Protein AF-A0A848XQR1-F1 (afdb_monomer_lite)

pLDDT: mean 81.77, std 19.81, range [40.72, 98.31]

Secondary structure (DSSP, 8-state):
--SSTTSHHHHHSSGGGGG----PPPP-HHHHHHHHHHHHHHHHHH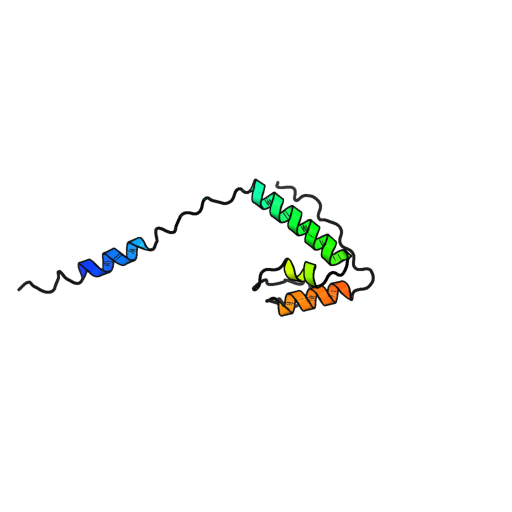HHHT-HHHHHHTS-TT-EE--TTS--EESHHHHHHHHHHHHTSTT---PPPPP----

Foldseek 3Di:
DDDDPPPVVPPVVVVVVVVVPPCDPDDDPVVVVVVVLVLLVQLQVCLQQLVLVSNLVSDDQFDWDDDPPDDIDTGSVVSSVVSNVSSPDPPDHDDRDDDPPDD

Sequence (103 aa):
MGSTIRVIGATVLVLQSACAADSAPAPDPGAERALLVEADREYVDAANRGDVAALAGLYAADASRYSPSGPITSGMEAMRGFAEGVASTPGFHLTPSGEPTVE

Radius of gyration: 24.3 Å; chains: 1; bounding box: 73×44×45 Å

Structure (mmCIF, N/CA/C/O backbone):
data_AF-A0A848XQR1-F1
#
_entry.id   AF-A0A848XQR1-F1
#
loop_
_atom_site.group_PDB
_atom_site.id
_atom_site.type_symbol
_atom_site.label_atom_id
_atom_site.label_alt_id
_atom_site.label_comp_id
_atom_site.label_asym_id
_atom_site.label_entity_id
_atom_site.label_seq_id
_atom_site.pdbx_PDB_ins_code
_atom_site.Cartn_x
_atom_site.Cartn_y
_atom_site.Cartn_z
_atom_site.occupancy
_atom_site.B_iso_or_equiv
_atom_site.auth_seq_id
_atom_site.auth_comp_id
_atom_site.auth_asym_id
_atom_site.auth_atom_id
_atom_site.pdbx_PDB_model_num
ATOM 1 N N . MET A 1 1 ? 54.748 -28.351 30.506 1.00 47.25 1 MET A N 1
ATOM 2 C CA . MET A 1 1 ? 54.764 -27.544 29.266 1.00 47.25 1 MET A CA 1
ATOM 3 C C . MET A 1 1 ? 53.987 -28.290 28.190 1.00 47.25 1 MET A C 1
ATOM 5 O O . MET A 1 1 ? 54.308 -29.439 27.938 1.00 47.25 1 MET A O 1
ATOM 9 N N . GLY A 1 2 ? 52.972 -27.643 27.601 1.00 50.41 2 GLY A N 1
ATOM 10 C CA . GLY A 1 2 ? 52.490 -27.943 26.246 1.00 50.41 2 GLY A CA 1
ATOM 11 C C . GLY A 1 2 ? 51.418 -29.023 26.070 1.00 50.41 2 GLY A C 1
ATOM 12 O O . GLY A 1 2 ? 51.715 -30.028 25.445 1.00 50.41 2 GLY A O 1
ATOM 13 N N . SER A 1 3 ? 50.171 -28.816 26.520 1.00 52.03 3 SER A N 1
ATOM 14 C CA . SER A 1 3 ? 49.035 -29.573 25.943 1.00 52.03 3 SER A CA 1
ATOM 15 C C . SER A 1 3 ? 47.641 -28.982 26.227 1.00 52.03 3 SER A C 1
ATOM 17 O O . SER A 1 3 ? 46.726 -29.688 26.629 1.00 52.03 3 SER A O 1
ATOM 19 N N . THR A 1 4 ? 47.448 -27.671 26.059 1.00 42.75 4 THR A N 1
ATOM 20 C CA . THR A 1 4 ? 46.100 -27.052 26.161 1.00 42.75 4 THR A CA 1
A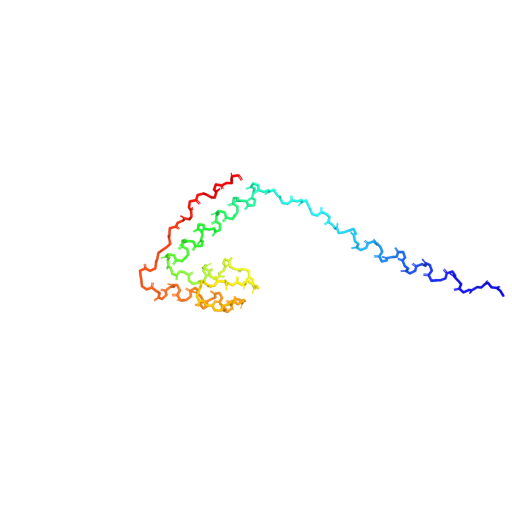TOM 21 C C . THR A 1 4 ? 45.806 -26.012 25.076 1.00 42.75 4 THR A C 1
ATOM 23 O O . THR A 1 4 ? 44.664 -25.602 24.911 1.00 42.75 4 THR A O 1
ATOM 26 N N . ILE A 1 5 ? 46.798 -25.632 24.263 1.00 48.34 5 ILE A N 1
ATOM 27 C CA . ILE A 1 5 ? 46.669 -24.553 23.263 1.00 48.34 5 ILE A CA 1
ATOM 28 C C . ILE A 1 5 ? 46.025 -25.030 21.943 1.00 48.34 5 ILE A C 1
ATOM 30 O O . ILE A 1 5 ? 45.585 -24.216 21.138 1.00 48.34 5 ILE A O 1
ATOM 34 N N . ARG A 1 6 ? 45.904 -26.344 21.705 1.00 48.19 6 ARG A N 1
ATOM 35 C CA . ARG A 1 6 ? 45.444 -26.871 20.402 1.00 48.19 6 ARG A CA 1
ATOM 36 C C . ARG A 1 6 ? 43.927 -27.002 20.224 1.00 48.19 6 ARG A C 1
ATOM 38 O O . ARG A 1 6 ? 43.497 -27.171 19.092 1.00 48.19 6 ARG A O 1
ATOM 45 N N . VAL A 1 7 ? 43.117 -26.899 21.280 1.00 46.72 7 VAL A N 1
ATOM 46 C CA . VAL A 1 7 ? 41.655 -27.109 21.165 1.00 46.72 7 VAL A CA 1
ATOM 47 C C . VAL A 1 7 ? 40.896 -25.812 20.851 1.00 46.72 7 VAL A C 1
ATOM 49 O O . VAL A 1 7 ? 39.856 -25.853 20.206 1.00 46.72 7 VAL A O 1
ATOM 52 N N . ILE A 1 8 ? 41.444 -24.643 21.202 1.00 49.47 8 ILE A N 1
ATOM 53 C CA . ILE A 1 8 ? 40.775 -23.345 20.977 1.00 49.47 8 ILE A CA 1
ATOM 54 C C . ILE A 1 8 ? 40.792 -22.944 19.488 1.00 49.47 8 ILE A C 1
ATOM 56 O O . ILE A 1 8 ? 39.879 -22.275 19.011 1.00 49.47 8 ILE A O 1
ATOM 60 N N . GLY A 1 9 ? 41.792 -23.396 18.723 1.00 43.97 9 GLY A N 1
ATOM 61 C CA . GLY A 1 9 ? 41.933 -23.043 17.305 1.00 43.97 9 GLY A CA 1
ATOM 62 C C . GLY A 1 9 ? 40.891 -23.674 16.374 1.00 43.97 9 GLY A C 1
ATOM 63 O O . GLY A 1 9 ? 40.659 -23.149 15.290 1.00 43.97 9 GLY A O 1
ATOM 64 N N . ALA A 1 10 ? 40.246 -24.772 16.781 1.00 48.22 10 ALA A N 1
ATOM 65 C CA . ALA A 1 10 ? 39.308 -25.501 15.924 1.00 48.22 10 ALA A CA 1
ATOM 66 C C . ALA A 1 10 ? 37.882 -24.919 15.935 1.00 48.22 10 ALA A C 1
ATOM 68 O O . ALA A 1 10 ? 37.148 -25.092 14.967 1.00 48.22 10 ALA A O 1
ATOM 69 N N . THR A 1 11 ? 37.487 -24.193 16.986 1.00 51.44 11 THR A N 1
ATOM 70 C CA . THR A 1 11 ? 36.111 -23.676 17.118 1.00 51.44 11 THR A CA 1
ATOM 71 C C . THR A 1 11 ? 35.904 -22.339 16.397 1.00 51.44 11 THR A C 1
ATOM 73 O O . THR A 1 11 ? 34.799 -22.039 15.959 1.00 51.44 11 THR A O 1
ATOM 76 N N . VAL A 1 12 ? 36.961 -21.540 16.212 1.00 51.41 12 VAL A N 1
ATOM 77 C CA . VAL A 1 12 ? 36.856 -20.217 15.560 1.00 51.41 12 VAL A CA 1
ATOM 78 C C . VAL A 1 12 ? 36.752 -20.329 14.032 1.00 51.41 12 VAL A C 1
ATOM 80 O O . VAL A 1 12 ? 36.179 -19.454 13.388 1.00 51.41 12 VAL A O 1
ATOM 83 N N . LEU A 1 13 ? 37.235 -21.423 13.432 1.00 49.12 13 LEU A N 1
ATOM 84 C CA . LEU A 1 13 ? 37.240 -21.576 11.973 1.00 49.12 13 LEU A CA 1
ATOM 85 C C . LEU A 1 13 ? 35.865 -21.953 11.383 1.00 49.12 13 LEU A C 1
ATOM 87 O O . LEU A 1 13 ? 35.647 -21.769 10.190 1.00 49.12 13 LEU A O 1
ATOM 91 N N . VAL A 1 14 ? 34.920 -22.430 12.203 1.00 53.25 14 VAL A N 1
ATOM 92 C CA . VAL A 1 14 ? 33.576 -22.832 11.737 1.00 53.25 14 VAL A CA 1
ATOM 93 C C . VAL A 1 14 ? 32.606 -21.640 11.658 1.00 53.25 14 VAL A C 1
ATOM 95 O O . VAL A 1 14 ? 31.670 -21.672 10.865 1.00 53.25 14 VAL A O 1
ATOM 98 N N . LEU A 1 15 ? 32.853 -20.542 12.388 1.00 52.00 15 LEU A N 1
ATOM 99 C CA . LEU A 1 15 ? 31.993 -19.345 12.343 1.00 52.00 15 LEU A CA 1
ATOM 100 C C . LEU A 1 15 ? 32.154 -18.504 11.063 1.00 52.00 15 LEU A C 1
ATOM 102 O O . LEU A 1 15 ? 31.260 -17.735 10.728 1.00 52.00 15 LEU A O 1
ATOM 106 N N . GLN A 1 16 ? 33.261 -18.654 10.329 1.00 51.72 16 GLN A N 1
ATOM 107 C CA . GLN A 1 16 ? 33.537 -17.855 9.124 1.00 51.72 16 GLN A CA 1
ATOM 108 C C . GLN A 1 16 ? 32.822 -18.382 7.865 1.00 51.72 16 GLN A C 1
ATOM 110 O O . GLN A 1 16 ? 32.758 -17.676 6.864 1.00 51.72 16 GLN A O 1
ATOM 115 N N . SER A 1 17 ? 32.271 -19.604 7.892 1.00 52.97 17 SER A N 1
ATOM 116 C CA . SER A 1 17 ? 31.544 -20.181 6.744 1.00 52.97 17 SER A CA 1
ATOM 117 C C . SER A 1 17 ? 30.057 -19.810 6.691 1.00 52.97 17 SER A C 1
ATOM 119 O O . SER A 1 17 ? 29.391 -20.157 5.724 1.00 52.97 17 SER A O 1
ATOM 121 N N . ALA A 1 18 ? 29.527 -19.087 7.684 1.00 53.88 18 ALA A N 1
ATOM 122 C CA . ALA A 1 18 ? 28.125 -18.655 7.687 1.00 53.88 18 ALA A CA 1
ATOM 123 C C . ALA A 1 18 ? 27.875 -17.338 6.921 1.00 53.88 18 ALA A C 1
ATOM 125 O O . ALA A 1 18 ? 26.725 -16.998 6.666 1.00 53.88 18 ALA A O 1
ATOM 126 N N . CYS A 1 19 ? 28.928 -16.606 6.532 1.00 52.81 19 CYS A N 1
ATOM 127 C CA . CYS A 1 19 ? 28.810 -15.391 5.713 1.00 52.81 19 CYS A CA 1
ATOM 128 C C . CYS A 1 19 ? 28.963 -15.647 4.208 1.00 52.81 19 CYS A C 1
ATOM 130 O O . CYS A 1 19 ? 28.883 -14.699 3.429 1.00 52.81 19 CYS A O 1
ATOM 132 N N . ALA A 1 20 ? 29.131 -16.901 3.775 1.00 53.59 20 ALA A N 1
ATOM 133 C CA . ALA A 1 20 ? 28.841 -17.278 2.394 1.00 53.59 20 ALA A CA 1
ATOM 134 C C . ALA A 1 20 ? 27.314 -17.341 2.237 1.00 53.59 20 ALA A C 1
ATOM 136 O O . ALA A 1 20 ? 26.729 -18.406 2.060 1.00 53.59 20 ALA A O 1
ATOM 137 N N . ALA A 1 21 ? 26.673 -16.183 2.410 1.00 58.72 21 ALA A N 1
ATOM 138 C CA . ALA A 1 21 ? 25.290 -15.986 2.047 1.00 58.72 21 ALA A CA 1
ATOM 139 C C . ALA A 1 21 ? 25.163 -16.409 0.587 1.00 58.72 21 ALA A C 1
ATOM 141 O O . ALA A 1 21 ? 25.907 -15.925 -0.274 1.00 58.72 21 ALA A O 1
ATOM 142 N N . ASP A 1 22 ? 24.263 -17.361 0.363 1.00 55.69 22 ASP A N 1
ATOM 143 C CA . ASP A 1 22 ? 23.772 -17.755 -0.945 1.00 55.69 22 ASP A CA 1
ATOM 144 C C . ASP A 1 22 ? 23.535 -16.464 -1.732 1.00 55.69 22 ASP A C 1
ATOM 146 O O . ASP A 1 22 ? 22.670 -15.655 -1.383 1.00 55.69 22 ASP A O 1
ATOM 150 N N . SER A 1 23 ? 24.428 -16.171 -2.676 1.00 62.41 23 SER A N 1
ATOM 151 C CA . SER A 1 23 ? 24.391 -14.916 -3.414 1.00 62.41 23 SER A CA 1
ATOM 152 C C . SER A 1 23 ? 23.277 -15.073 -4.428 1.00 62.41 23 SER A C 1
ATOM 154 O O . SER A 1 23 ? 23.522 -15.457 -5.570 1.00 62.41 23 SER A O 1
ATOM 156 N N . ALA A 1 24 ? 22.040 -14.861 -3.975 1.00 72.38 24 ALA A N 1
ATOM 157 C CA . ALA A 1 24 ? 20.902 -14.803 -4.864 1.00 72.38 24 ALA A CA 1
ATOM 158 C C . ALA A 1 24 ? 21.248 -13.804 -5.979 1.00 72.38 24 ALA A C 1
ATOM 160 O O . ALA A 1 24 ? 21.804 -12.736 -5.688 1.00 72.38 24 ALA A O 1
ATOM 161 N N . PRO A 1 25 ? 21.003 -14.158 -7.252 1.00 78.06 25 PRO A N 1
ATOM 162 C CA . PRO A 1 25 ? 21.253 -13.239 -8.346 1.00 78.06 25 PRO A CA 1
ATOM 163 C C . PRO A 1 25 ? 20.524 -11.926 -8.060 1.00 78.06 25 PRO A C 1
ATOM 165 O O . PRO A 1 25 ? 19.378 -11.933 -7.604 1.00 78.06 25 PRO A O 1
ATOM 168 N N . ALA A 1 26 ? 21.217 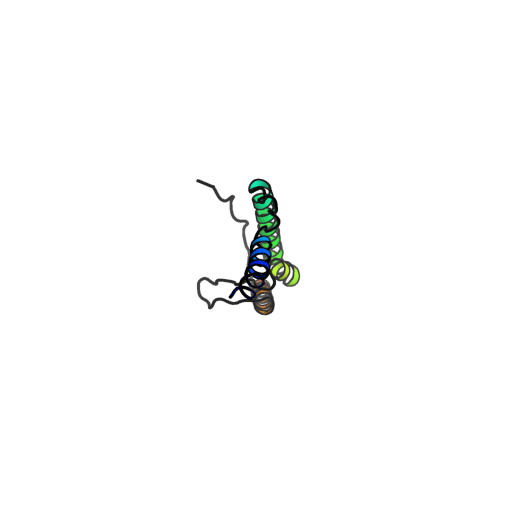-10.808 -8.284 1.00 81.00 26 ALA A N 1
ATOM 169 C CA . ALA A 1 26 ? 20.616 -9.495 -8.118 1.00 81.00 26 ALA A CA 1
ATOM 170 C C . ALA A 1 26 ? 19.340 -9.414 -8.976 1.00 81.00 26 ALA A C 1
ATOM 172 O O . ALA A 1 26 ? 19.357 -9.896 -10.116 1.00 81.00 26 ALA A O 1
ATOM 173 N N . PRO A 1 27 ? 18.246 -8.841 -8.449 1.00 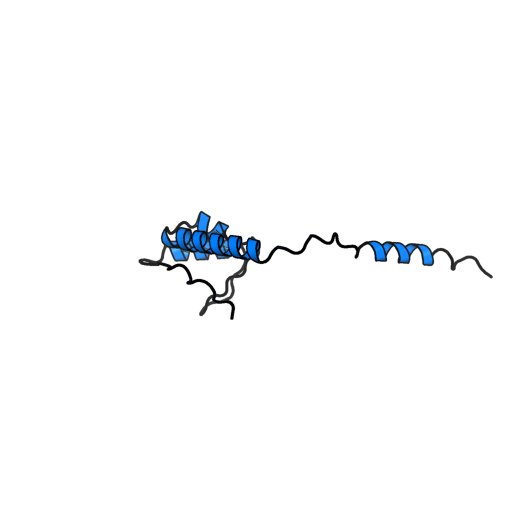84.25 27 PRO A N 1
ATOM 174 C CA . PRO A 1 27 ? 17.014 -8.712 -9.210 1.00 84.25 27 PRO A CA 1
ATOM 175 C C . PRO A 1 27 ? 17.249 -7.846 -10.452 1.00 84.25 27 PRO A C 1
ATOM 177 O O . PRO A 1 27 ? 18.012 -6.878 -10.408 1.00 84.25 27 PRO A O 1
ATOM 180 N N . ASP A 1 28 ? 16.606 -8.204 -11.564 1.00 92.06 28 ASP A N 1
ATOM 181 C CA . ASP A 1 28 ? 16.633 -7.403 -12.788 1.00 92.06 28 ASP A CA 1
ATOM 182 C C . ASP A 1 28 ? 15.788 -6.133 -12.589 1.00 92.06 28 ASP A C 1
ATOM 184 O O . ASP A 1 28 ? 14.567 -6.242 -12.448 1.00 92.06 28 ASP A O 1
ATOM 188 N N . PRO A 1 29 ? 16.380 -4.923 -12.627 1.00 91.38 29 PRO A N 1
ATOM 189 C CA . PRO A 1 29 ? 15.632 -3.687 -12.414 1.00 91.38 29 PRO A CA 1
ATOM 190 C C . PRO A 1 29 ? 14.478 -3.492 -13.406 1.00 91.38 29 PRO A C 1
ATOM 192 O O . PRO A 1 29 ? 13.473 -2.870 -13.062 1.00 91.38 29 PRO A O 1
ATOM 195 N N . GLY A 1 30 ? 14.610 -4.009 -14.635 1.00 91.50 30 GLY A N 1
ATOM 196 C CA . GLY A 1 30 ? 13.565 -3.922 -15.653 1.00 91.50 30 GLY A CA 1
ATOM 197 C C . GLY A 1 30 ? 12.332 -4.744 -15.281 1.00 91.50 30 GLY A C 1
ATOM 198 O O . GLY A 1 30 ? 11.215 -4.219 -15.281 1.00 91.50 30 GLY A O 1
ATOM 199 N N . ALA A 1 31 ? 12.539 -6.010 -14.918 1.00 90.75 31 ALA A N 1
ATOM 200 C CA . ALA A 1 31 ? 11.484 -6.888 -14.425 1.00 90.75 31 ALA A CA 1
ATOM 201 C C . ALA A 1 31 ? 10.836 -6.357 -13.135 1.00 90.75 31 ALA A C 1
ATOM 203 O O . ALA A 1 31 ? 9.609 -6.314 -13.050 1.00 90.75 31 ALA A O 1
ATOM 204 N N . GLU A 1 32 ? 11.628 -5.878 -12.172 1.00 92.25 32 GLU A N 1
ATOM 205 C CA . GLU A 1 32 ? 11.104 -5.297 -10.927 1.00 92.25 32 GLU A CA 1
ATOM 206 C C . GLU A 1 32 ? 10.234 -4.062 -11.195 1.00 92.25 32 GLU A C 1
ATOM 208 O O . GLU A 1 32 ? 9.141 -3.931 -10.643 1.00 92.25 32 GLU A O 1
ATOM 213 N N . ARG A 1 33 ? 10.655 -3.174 -12.109 1.00 91.19 33 ARG A N 1
ATOM 214 C CA . ARG A 1 33 ? 9.833 -2.021 -12.507 1.00 91.19 33 ARG A CA 1
ATOM 215 C C . ARG A 1 33 ? 8.495 -2.467 -13.090 1.00 91.19 33 ARG A C 1
ATOM 217 O O . ARG A 1 33 ? 7.477 -1.850 -12.788 1.00 91.19 33 ARG A O 1
ATOM 224 N N . ALA A 1 34 ? 8.481 -3.50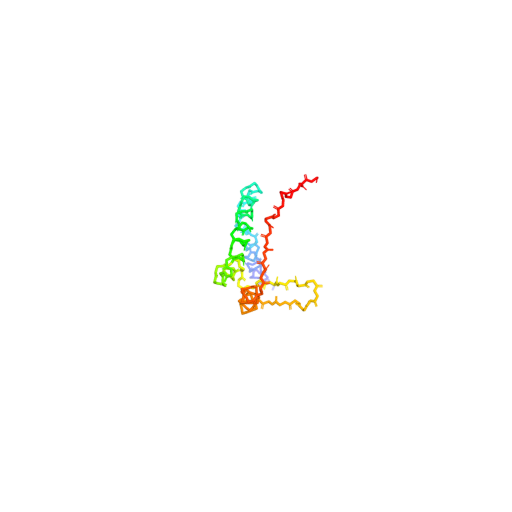7 -13.922 1.00 90.56 34 ALA A N 1
ATOM 225 C CA . ALA A 1 34 ? 7.243 -4.012 -14.509 1.00 90.56 34 ALA A CA 1
ATOM 226 C C . ALA A 1 34 ? 6.275 -4.543 -13.438 1.00 90.56 34 ALA A C 1
ATOM 228 O O . ALA A 1 34 ? 5.085 -4.240 -13.504 1.00 90.56 34 ALA A O 1
ATOM 229 N N . LEU A 1 35 ? 6.787 -5.258 -12.431 1.00 91.88 35 LEU A N 1
ATOM 230 C CA . LEU A 1 35 ? 5.988 -5.744 -11.301 1.00 91.88 35 LEU A CA 1
ATOM 231 C C . LEU A 1 35 ? 5.406 -4.593 -10.473 1.00 91.88 35 LEU A C 1
ATOM 233 O O . LEU A 1 35 ? 4.226 -4.619 -10.136 1.00 91.88 35 LEU A O 1
ATOM 237 N N . LEU A 1 36 ? 6.203 -3.560 -10.190 1.00 91.69 36 LEU A N 1
ATOM 238 C CA . LEU A 1 36 ? 5.745 -2.391 -9.432 1.00 91.69 36 LEU A CA 1
ATOM 239 C C . LEU A 1 36 ? 4.677 -1.588 -10.183 1.00 91.69 36 LEU A C 1
ATOM 241 O O . LEU A 1 36 ? 3.711 -1.139 -9.574 1.00 91.69 36 LEU A O 1
ATOM 245 N N . VAL A 1 37 ? 4.829 -1.422 -11.500 1.00 93.00 37 VAL A N 1
ATOM 246 C CA . VAL A 1 37 ? 3.826 -0.739 -12.334 1.00 93.00 37 VAL A CA 1
ATOM 247 C C . VAL A 1 37 ? 2.515 -1.519 -12.365 1.00 93.00 37 VAL A C 1
ATOM 249 O O . VAL A 1 37 ? 1.447 -0.911 -12.335 1.00 93.00 37 VAL A O 1
ATOM 252 N N . GLU A 1 38 ? 2.572 -2.849 -12.422 1.00 93.50 38 GLU A N 1
ATOM 253 C CA . GLU A 1 38 ? 1.359 -3.662 -12.377 1.00 93.50 38 GLU A CA 1
ATOM 254 C C . GLU A 1 38 ? 0.678 -3.588 -11.006 1.00 93.50 38 GLU A C 1
ATOM 256 O O . GLU A 1 38 ? -0.521 -3.329 -10.936 1.00 93.50 38 GLU A O 1
ATOM 261 N N . ALA A 1 39 ? 1.445 -3.682 -9.917 1.00 94.25 39 ALA A N 1
ATOM 262 C CA . ALA A 1 39 ? 0.917 -3.518 -8.564 1.00 94.25 39 ALA A CA 1
ATOM 263 C C . ALA A 1 39 ? 0.279 -2.130 -8.338 1.00 94.25 39 ALA A C 1
ATOM 265 O O . ALA A 1 39 ? -0.741 -2.032 -7.658 1.00 94.25 39 ALA A O 1
ATOM 266 N N . ASP A 1 40 ? 0.828 -1.058 -8.926 1.00 94.69 40 ASP A N 1
ATOM 267 C CA . ASP A 1 40 ? 0.233 0.288 -8.862 1.00 94.69 40 ASP A CA 1
ATOM 268 C C . ASP A 1 40 ? -1.127 0.349 -9.576 1.00 94.69 40 ASP A C 1
ATOM 270 O O . ASP A 1 40 ? -2.085 0.928 -9.058 1.00 94.69 40 ASP A O 1
ATOM 274 N N . ARG A 1 41 ? -1.256 -0.315 -10.732 1.00 95.12 41 ARG A N 1
ATOM 275 C CA . ARG A 1 41 ? -2.545 -0.428 -11.433 1.00 95.12 41 ARG A CA 1
ATOM 276 C C . ARG A 1 41 ? -3.561 -1.193 -10.601 1.00 95.12 41 ARG A C 1
ATOM 278 O O . ARG A 1 41 ? -4.676 -0.707 -10.424 1.00 95.12 41 ARG A O 1
ATOM 285 N N . GLU A 1 42 ? -3.173 -2.345 -10.058 1.00 96.31 42 GLU A N 1
ATOM 286 C CA . GLU A 1 42 ? -4.030 -3.149 -9.183 1.00 96.31 42 GLU A CA 1
ATOM 287 C C . GLU A 1 42 ? -4.476 -2.356 -7.948 1.00 96.31 42 GLU A C 1
ATOM 289 O O . GLU A 1 42 ? -5.644 -2.421 -7.557 1.00 96.31 42 GLU A O 1
ATOM 294 N N . TYR A 1 43 ? -3.578 -1.553 -7.374 1.00 96.44 43 TYR A N 1
ATOM 295 C CA . TYR A 1 43 ? -3.872 -0.671 -6.250 1.00 96.44 43 TYR A CA 1
ATOM 296 C C . TYR A 1 43 ? -4.928 0.378 -6.605 1.00 96.44 43 TYR A C 1
ATOM 298 O O . TYR A 1 43 ? -5.925 0.520 -5.892 1.00 96.44 43 TYR A O 1
ATOM 306 N N . VAL A 1 44 ? -4.735 1.103 -7.712 1.00 96.69 44 VAL A N 1
ATOM 307 C CA . VAL A 1 44 ? -5.674 2.130 -8.188 1.00 96.69 44 VAL A CA 1
ATOM 308 C C . VAL A 1 44 ? -7.044 1.519 -8.462 1.00 96.69 44 VAL A C 1
ATOM 310 O O . VAL A 1 44 ? -8.065 2.053 -8.027 1.00 96.69 44 VAL A O 1
ATOM 313 N N . ASP A 1 45 ? -7.069 0.371 -9.126 1.00 97.12 45 ASP A N 1
ATOM 314 C CA . ASP A 1 45 ? -8.283 -0.355 -9.466 1.00 97.12 45 ASP A CA 1
ATOM 315 C C . ASP A 1 45 ? -9.039 -0.850 -8.227 1.00 97.12 45 ASP A C 1
ATOM 317 O O . ASP A 1 45 ? -10.255 -0.659 -8.122 1.00 97.12 45 ASP A O 1
ATOM 321 N N . ALA A 1 46 ? -8.338 -1.459 -7.269 1.00 98.06 46 ALA A N 1
ATOM 322 C CA . ALA A 1 46 ? -8.928 -1.915 -6.016 1.00 98.06 46 ALA A CA 1
ATOM 323 C C . ALA A 1 46 ? -9.486 -0.740 -5.201 1.00 98.06 46 ALA A C 1
ATOM 325 O O . ALA A 1 46 ? -10.626 -0.794 -4.733 1.00 98.06 46 ALA A O 1
ATOM 326 N N . ALA A 1 47 ? -8.724 0.351 -5.093 1.00 97.38 47 ALA A N 1
ATOM 327 C CA . ALA A 1 47 ? -9.139 1.549 -4.374 1.00 97.38 47 ALA A CA 1
ATOM 328 C C . ALA A 1 47 ? -10.364 2.217 -5.019 1.00 97.38 47 ALA A C 1
ATOM 330 O O . ALA A 1 47 ? -11.314 2.561 -4.318 1.00 97.38 47 ALA A O 1
ATOM 331 N N . ASN A 1 48 ? -10.394 2.329 -6.350 1.00 97.06 48 ASN A N 1
ATOM 332 C CA . ASN A 1 48 ? -11.513 2.915 -7.093 1.00 97.06 48 ASN A CA 1
ATOM 333 C C . ASN A 1 48 ? -12.801 2.087 -7.010 1.00 97.06 48 ASN A C 1
ATOM 335 O O . ASN A 1 48 ? -13.894 2.648 -7.073 1.00 97.06 48 ASN A O 1
ATOM 339 N N . ARG A 1 49 ? -12.695 0.761 -6.863 1.00 97.44 49 ARG A N 1
ATOM 340 C CA . ARG A 1 49 ? -13.853 -0.120 -6.636 1.00 97.44 49 ARG A CA 1
ATOM 341 C C . ARG A 1 49 ? -14.286 -0.194 -5.170 1.00 97.44 49 ARG A C 1
ATOM 343 O O . ARG A 1 49 ? -15.312 -0.809 -4.888 1.00 97.44 49 ARG A O 1
ATOM 350 N N . GLY A 1 50 ? -13.516 0.384 -4.246 1.00 97.56 50 GLY A N 1
ATOM 351 C CA . GLY A 1 50 ? -13.718 0.190 -2.811 1.00 97.56 50 GLY A CA 1
ATOM 352 C C . GLY A 1 50 ? -13.516 -1.267 -2.373 1.00 97.56 50 GLY A C 1
ATOM 353 O O . GLY A 1 50 ? -14.144 -1.715 -1.415 1.00 97.56 50 GLY A O 1
ATOM 354 N N . ASP A 1 51 ? -12.677 -2.029 -3.082 1.00 98.31 51 ASP A N 1
ATOM 355 C CA . ASP A 1 51 ? -12.394 -3.428 -2.764 1.00 98.31 51 ASP A CA 1
ATOM 356 C C . ASP A 1 51 ? -11.406 -3.515 -1.596 1.00 98.31 51 ASP A C 1
ATOM 358 O O . ASP A 1 51 ? -10.186 -3.505 -1.769 1.00 98.31 51 ASP A O 1
ATOM 362 N N . VAL A 1 52 ? -11.956 -3.579 -0.382 1.00 98.19 52 VAL A N 1
ATOM 363 C CA . VAL A 1 52 ? -11.183 -3.592 0.867 1.00 98.19 52 VAL A CA 1
ATOM 364 C C . VAL A 1 52 ? -10.195 -4.758 0.915 1.00 98.19 52 VAL A C 1
ATOM 366 O O . VAL A 1 52 ? -9.067 -4.590 1.380 1.00 98.19 52 VAL A O 1
ATOM 369 N N . ALA A 1 53 ? -10.606 -5.942 0.455 1.00 97.94 53 ALA A N 1
ATOM 370 C CA . ALA A 1 53 ? -9.785 -7.142 0.541 1.00 97.94 53 ALA A CA 1
ATOM 371 C C . ALA A 1 53 ? -8.622 -7.089 -0.452 1.00 97.94 53 ALA A C 1
ATOM 373 O O . ALA A 1 53 ? -7.485 -7.351 -0.056 1.00 97.94 53 ALA A O 1
ATOM 374 N N . ALA A 1 54 ? -8.891 -6.707 -1.705 1.00 97.94 54 ALA A N 1
ATOM 375 C CA . ALA A 1 54 ? -7.847 -6.548 -2.711 1.00 97.94 54 ALA A CA 1
ATOM 376 C C . ALA A 1 54 ? -6.867 -5.433 -2.324 1.00 97.94 54 ALA A C 1
ATOM 378 O O . ALA A 1 54 ? -5.658 -5.647 -2.345 1.00 97.94 54 ALA A O 1
ATOM 379 N N . LEU A 1 55 ? -7.372 -4.277 -1.879 1.00 98.12 55 LEU A N 1
ATOM 380 C CA . LEU A 1 55 ? -6.530 -3.139 -1.515 1.00 98.12 55 LEU A CA 1
ATOM 381 C C . LEU A 1 55 ? -5.636 -3.443 -0.304 1.00 98.12 55 LEU A C 1
ATOM 383 O O . LEU A 1 55 ? -4.445 -3.143 -0.325 1.00 98.12 55 LEU A O 1
ATOM 387 N N . ALA A 1 56 ? -6.183 -4.063 0.746 1.00 97.81 56 ALA A N 1
ATOM 388 C CA . ALA A 1 56 ? -5.384 -4.455 1.905 1.00 97.81 56 ALA A CA 1
ATOM 389 C C . ALA A 1 56 ? -4.379 -5.570 1.563 1.00 97.81 56 ALA A C 1
ATOM 391 O O . ALA A 1 56 ? -3.301 -5.610 2.148 1.00 97.81 56 ALA A O 1
ATOM 392 N N . GLY A 1 57 ? -4.717 -6.457 0.621 1.00 97.44 57 GLY A N 1
ATOM 393 C CA . GLY A 1 57 ? -3.878 -7.581 0.195 1.00 97.44 57 GLY A CA 1
ATOM 394 C C . GLY A 1 57 ? -2.605 -7.189 -0.559 1.00 97.44 57 GLY A C 1
ATOM 395 O O . GLY A 1 57 ? -1.681 -7.993 -0.621 1.00 97.44 57 GLY A O 1
ATOM 396 N N . LEU A 1 58 ? -2.527 -5.962 -1.081 1.00 96.94 58 LEU A N 1
ATOM 397 C CA . LEU A 1 58 ? -1.331 -5.439 -1.756 1.00 96.94 58 LEU A CA 1
ATOM 398 C C . LEU A 1 58 ? -0.229 -5.001 -0.778 1.00 96.94 58 LEU A C 1
ATOM 400 O O . LEU A 1 58 ? 0.887 -4.697 -1.193 1.00 96.94 58 LEU A O 1
ATOM 404 N N . TYR A 1 59 ? -0.521 -4.966 0.523 1.00 96.88 59 TYR A N 1
ATOM 405 C CA . TYR A 1 59 ? 0.457 -4.627 1.549 1.00 96.88 59 TYR A CA 1
ATOM 406 C C . TYR A 1 59 ? 1.147 -5.866 2.125 1.00 96.88 59 TYR A C 1
ATOM 408 O O . TYR A 1 59 ? 0.525 -6.900 2.374 1.00 96.88 59 TYR A O 1
ATOM 416 N N . ALA A 1 60 ? 2.442 -5.726 2.419 1.00 97.31 60 ALA A N 1
ATOM 417 C CA . ALA A 1 60 ? 3.173 -6.689 3.234 1.00 97.31 60 ALA A CA 1
ATOM 418 C C . ALA A 1 60 ? 2.623 -6.736 4.672 1.00 97.31 60 ALA A C 1
ATOM 420 O O . ALA A 1 60 ? 2.081 -5.753 5.182 1.00 97.31 60 ALA A O 1
ATOM 421 N N . ALA A 1 61 ? 2.815 -7.871 5.352 1.00 96.31 61 ALA A N 1
ATOM 422 C CA . ALA A 1 61 ? 2.273 -8.110 6.692 1.00 96.31 61 ALA A CA 1
ATOM 423 C C . ALA A 1 61 ? 2.715 -7.071 7.742 1.00 96.31 61 ALA A C 1
ATOM 425 O O . ALA A 1 61 ? 1.975 -6.772 8.681 1.00 96.31 61 ALA A O 1
ATOM 426 N N . ASP A 1 62 ? 3.917 -6.529 7.568 1.00 96.44 62 ASP A N 1
ATOM 427 C CA . ASP A 1 62 ? 4.583 -5.542 8.412 1.00 96.44 62 ASP A CA 1
ATOM 428 C C . ASP A 1 62 ? 4.615 -4.137 7.788 1.00 96.44 62 ASP A C 1
ATOM 430 O O . ASP A 1 62 ? 5.323 -3.262 8.286 1.00 96.44 62 ASP A O 1
ATOM 434 N N . ALA A 1 63 ? 3.837 -3.895 6.726 1.00 97.25 63 ALA A N 1
ATOM 435 C CA . ALA A 1 63 ? 3.825 -2.615 6.033 1.00 97.25 63 ALA A CA 1
ATOM 436 C C . ALA A 1 63 ? 3.528 -1.449 6.986 1.00 97.25 63 ALA A C 1
ATOM 438 O O . ALA A 1 63 ? 2.670 -1.540 7.870 1.00 97.25 63 ALA A O 1
ATOM 439 N N . SER A 1 64 ? 4.207 -0.328 6.750 1.00 97.31 64 SER A N 1
ATOM 440 C CA . SER A 1 64 ? 3.946 0.950 7.406 1.00 97.31 64 SER A CA 1
ATOM 441 C C . SER A 1 64 ? 3.408 1.954 6.400 1.00 97.31 64 SER A C 1
ATOM 443 O O . SER A 1 64 ? 3.971 2.140 5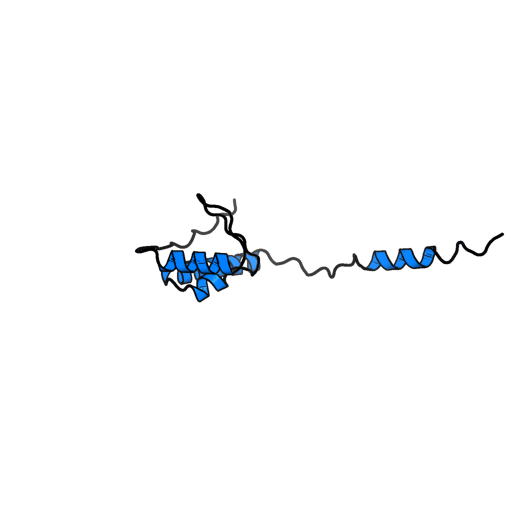.322 1.00 97.31 64 SER A O 1
ATOM 445 N N . ARG A 1 65 ? 2.333 2.647 6.774 1.00 94.50 65 ARG A N 1
ATOM 446 C CA . ARG A 1 65 ? 1.718 3.698 5.968 1.00 94.50 65 ARG A CA 1
ATOM 447 C C . ARG A 1 65 ? 1.987 5.063 6.576 1.00 94.50 65 ARG A C 1
ATOM 449 O O . ARG A 1 65 ? 1.689 5.312 7.746 1.00 94.50 65 ARG A O 1
ATOM 456 N N . TYR A 1 66 ? 2.482 5.959 5.732 1.00 93.94 66 TYR A N 1
ATOM 457 C CA . TYR A 1 66 ? 2.777 7.346 6.057 1.00 93.94 66 TYR A CA 1
ATOM 458 C C . TYR A 1 66 ? 1.660 8.223 5.495 1.00 93.94 66 TYR A C 1
ATOM 460 O O . TYR A 1 66 ? 1.520 8.373 4.283 1.00 93.94 66 TYR A O 1
ATOM 468 N N . SER A 1 67 ? 0.822 8.761 6.378 1.00 87.50 67 SER A N 1
ATOM 469 C CA . SER A 1 67 ? -0.224 9.708 5.988 1.00 87.50 67 SER A CA 1
ATOM 470 C C . SER A 1 67 ? 0.334 11.137 5.994 1.00 87.50 67 SER A C 1
ATOM 472 O O . SER A 1 67 ? 1.060 11.474 6.929 1.00 87.50 67 SER A O 1
ATOM 474 N N . PRO A 1 68 ? -0.030 12.013 5.036 1.00 87.25 68 PRO A N 1
ATOM 475 C CA . PRO A 1 68 ? 0.442 13.402 5.010 1.00 87.25 68 PRO A CA 1
ATOM 476 C C . PRO A 1 68 ? 0.123 14.214 6.277 1.00 87.25 68 PRO A C 1
ATOM 478 O O . PRO A 1 68 ? 0.835 15.158 6.600 1.00 87.25 68 PRO A O 1
ATOM 481 N N . SER A 1 69 ? -0.956 13.869 6.983 1.00 88.06 69 SER A N 1
ATOM 482 C CA . SER A 1 69 ? -1.479 14.621 8.134 1.00 88.06 69 SER A CA 1
ATOM 483 C C . SER A 1 69 ? -1.732 13.763 9.378 1.00 88.06 69 SER A C 1
ATOM 485 O O . SER A 1 69 ? -2.307 14.249 10.351 1.00 88.06 69 SER A O 1
ATOM 487 N N . GLY A 1 70 ? -1.337 12.488 9.358 1.00 85.00 70 GLY A N 1
ATOM 488 C CA . GLY A 1 70 ? -1.659 11.522 10.409 1.00 85.00 70 GLY A CA 1
ATOM 489 C C . GLY A 1 70 ? -0.434 10.798 10.963 1.00 85.00 70 GLY A C 1
ATOM 490 O O . GLY A 1 70 ? 0.658 10.908 10.404 1.00 85.00 70 GLY A O 1
ATOM 491 N N . PRO A 1 71 ? -0.606 10.035 12.055 1.00 92.88 71 PRO A N 1
ATOM 492 C CA . PRO A 1 71 ? 0.455 9.182 12.565 1.00 92.88 71 PRO A CA 1
ATOM 493 C C . PRO A 1 71 ? 0.819 8.102 11.541 1.00 92.88 71 PRO A C 1
ATOM 495 O O . PRO A 1 71 ? 0.001 7.695 10.711 1.00 92.88 71 PRO A O 1
ATOM 498 N N . ILE A 1 72 ? 2.050 7.606 11.640 1.00 95.62 72 ILE A N 1
ATOM 499 C CA . ILE A 1 72 ? 2.449 6.379 10.952 1.00 95.62 72 ILE A CA 1
ATOM 500 C C . ILE A 1 72 ? 1.650 5.230 11.565 1.00 95.62 72 ILE A C 1
ATOM 502 O O . ILE A 1 72 ? 1.544 5.120 12.787 1.00 95.62 72 ILE A O 1
ATOM 506 N N . THR A 1 73 ? 1.092 4.380 10.713 1.00 96.56 73 THR A N 1
ATOM 507 C CA . THR A 1 73 ? 0.363 3.176 11.130 1.00 96.56 73 THR A CA 1
ATOM 508 C C . THR A 1 73 ? 1.025 1.955 10.513 1.00 96.56 73 THR A C 1
ATOM 510 O O . THR A 1 73 ? 1.566 2.056 9.412 1.00 96.56 73 THR A O 1
ATOM 513 N N . SER A 1 74 ? 1.011 0.821 11.213 1.00 97.56 74 SER A N 1
ATOM 514 C CA . SER A 1 74 ? 1.742 -0.377 10.788 1.00 97.56 74 SER A CA 1
ATOM 515 C C . SER A 1 74 ? 0.925 -1.648 10.971 1.00 97.56 74 SER A C 1
ATOM 517 O O . SER A 1 74 ? 0.107 -1.742 11.887 1.00 97.56 74 SER A O 1
ATOM 519 N N . GLY A 1 75 ? 1.211 -2.640 10.132 1.00 97.19 75 GLY A N 1
ATOM 520 C CA . GLY A 1 75 ? 0.623 -3.972 10.192 1.00 97.19 75 GLY A CA 1
ATOM 521 C C . GLY A 1 75 ? -0.717 -4.099 9.465 1.00 97.19 75 GLY A C 1
ATOM 522 O O . GLY A 1 75 ? -1.377 -3.117 9.121 1.00 97.19 75 GLY A O 1
ATOM 523 N N . MET A 1 76 ? -1.138 -5.346 9.246 1.00 97.56 76 MET A N 1
ATOM 524 C CA . MET A 1 76 ? -2.315 -5.658 8.423 1.00 97.56 76 MET A CA 1
ATOM 525 C C . MET A 1 76 ? -3.640 -5.110 8.953 1.00 97.56 76 MET A C 1
ATOM 527 O O . MET A 1 76 ? -4.525 -4.794 8.160 1.00 97.56 76 MET A O 1
ATOM 531 N N . GLU A 1 77 ? -3.799 -4.987 10.272 1.00 97.06 77 GLU A N 1
ATOM 532 C CA . GLU A 1 77 ? -5.005 -4.383 10.851 1.00 97.06 77 GLU A CA 1
ATOM 533 C C . GLU A 1 77 ? -5.137 -2.915 10.425 1.00 97.06 77 GLU A C 1
ATOM 535 O O . GLU A 1 77 ? -6.201 -2.492 9.973 1.00 97.06 77 GLU A O 1
ATOM 540 N N . ALA A 1 78 ? -4.032 -2.164 10.464 1.00 96.50 78 ALA A N 1
ATOM 541 C CA . ALA A 1 78 ? -4.004 -0.782 10.007 1.00 96.50 78 ALA A CA 1
ATOM 542 C C . ALA A 1 78 ? -4.273 -0.659 8.499 1.00 96.50 78 ALA A C 1
ATOM 544 O O . ALA A 1 78 ? -5.012 0.235 8.088 1.00 96.50 78 ALA A O 1
ATOM 545 N N . MET A 1 79 ? -3.726 -1.559 7.673 1.00 97.88 79 MET A N 1
ATOM 546 C CA . MET A 1 79 ? -3.963 -1.535 6.221 1.00 97.88 79 MET A CA 1
ATOM 547 C C . MET A 1 79 ? -5.414 -1.860 5.865 1.00 97.88 79 MET A C 1
ATOM 549 O O . MET A 1 79 ? -5.980 -1.228 4.972 1.00 97.88 79 MET A O 1
ATOM 553 N N . ARG A 1 80 ? -6.055 -2.773 6.607 1.00 97.88 80 ARG A N 1
ATOM 554 C CA . ARG A 1 80 ? -7.492 -3.029 6.464 1.00 97.88 80 ARG A CA 1
ATOM 555 C C . ARG A 1 80 ? -8.315 -1.802 6.851 1.00 97.88 80 ARG A C 1
ATOM 557 O O . ARG A 1 80 ? -9.155 -1.388 6.062 1.00 97.88 80 ARG A O 1
ATOM 564 N N . GLY A 1 81 ? -8.037 -1.187 8.002 1.00 97.06 81 GLY A N 1
ATOM 565 C CA . GLY A 1 81 ? -8.744 0.026 8.429 1.00 97.06 81 GLY A CA 1
ATOM 566 C C . GLY A 1 81 ? -8.575 1.190 7.443 1.00 97.06 81 GLY A C 1
ATOM 567 O O . GLY A 1 81 ? -9.520 1.925 7.164 1.00 97.06 81 GLY A O 1
ATOM 568 N N . PHE A 1 82 ? -7.388 1.328 6.845 1.00 95.81 82 PHE A N 1
ATOM 569 C CA . PHE A 1 82 ? -7.164 2.268 5.749 1.00 95.81 82 PHE A CA 1
ATOM 570 C C . PHE A 1 82 ? -8.047 1.951 4.532 1.00 95.81 82 PHE A C 1
ATOM 572 O O . PHE A 1 82 ? -8.725 2.847 4.027 1.00 95.81 82 PHE A O 1
ATOM 579 N N . ALA A 1 83 ? -8.067 0.696 4.079 1.00 97.62 83 ALA A N 1
ATOM 580 C CA . ALA A 1 83 ? -8.853 0.281 2.922 1.00 97.62 83 ALA A CA 1
ATOM 581 C C . ALA A 1 83 ? -10.370 0.451 3.146 1.00 97.62 83 ALA A C 1
ATOM 583 O O . ALA A 1 83 ? -11.081 0.910 2.252 1.00 97.62 83 ALA A O 1
ATOM 584 N N . GLU A 1 84 ? -10.862 0.174 4.355 1.00 98.25 84 GLU A N 1
ATOM 585 C CA . GLU A 1 84 ? -12.245 0.455 4.766 1.00 98.25 84 GLU A CA 1
ATOM 586 C C . GLU A 1 84 ? -12.560 1.956 4.721 1.00 98.25 84 GLU A C 1
ATOM 588 O O . GLU A 1 84 ? -13.624 2.360 4.242 1.00 98.25 84 GLU A O 1
ATOM 593 N N . GLY A 1 85 ? -11.621 2.797 5.167 1.00 96.00 85 GLY A N 1
ATOM 594 C CA . GLY A 1 85 ? -11.737 4.252 5.086 1.00 96.00 85 GLY A CA 1
ATOM 595 C C . GLY A 1 85 ? -11.823 4.761 3.645 1.00 96.00 85 GLY A C 1
ATOM 596 O O . GLY A 1 85 ? -12.651 5.623 3.347 1.00 96.00 85 GLY A O 1
ATOM 597 N N . VAL A 1 86 ? -11.025 4.191 2.738 1.00 95.88 86 VAL A N 1
ATOM 598 C CA . VAL A 1 86 ? -11.102 4.476 1.296 1.00 95.88 86 VAL A CA 1
ATOM 599 C C . VAL A 1 86 ? -12.481 4.110 0.750 1.00 95.88 86 VAL A C 1
ATOM 601 O O . VAL A 1 86 ? -13.157 4.972 0.194 1.00 95.88 86 VAL A O 1
ATOM 604 N N . ALA A 1 87 ? -12.937 2.875 0.975 1.00 96.62 87 ALA A N 1
ATOM 605 C CA . ALA A 1 87 ? -14.230 2.390 0.487 1.00 96.62 87 ALA A CA 1
ATOM 606 C C . ALA A 1 87 ? -15.426 3.192 1.035 1.00 96.62 87 ALA A C 1
ATOM 608 O O . ALA A 1 87 ? -16.458 3.311 0.377 1.00 96.62 87 ALA A O 1
ATOM 609 N N . SER A 1 88 ? -15.280 3.765 2.231 1.00 97.06 88 SER A N 1
ATOM 610 C CA . SER A 1 88 ? -16.318 4.566 2.886 1.00 97.06 88 SER A CA 1
ATOM 611 C C . SER A 1 88 ? -16.302 6.045 2.488 1.00 97.06 88 SER A C 1
ATOM 613 O O . SER A 1 88 ? -17.193 6.784 2.904 1.00 97.06 88 SER A O 1
ATOM 615 N N . THR A 1 89 ? -15.311 6.506 1.714 1.00 96.25 89 THR A N 1
ATOM 616 C CA . THR A 1 89 ? -15.173 7.916 1.321 1.00 96.25 89 THR A CA 1
ATOM 617 C C . THR A 1 89 ? -15.962 8.195 0.034 1.00 96.25 89 THR A C 1
ATOM 619 O O . THR A 1 89 ? -15.578 7.719 -1.037 1.00 96.25 89 THR A O 1
ATOM 622 N N . PRO A 1 90 ? -17.045 8.996 0.077 1.00 94.31 90 PRO A N 1
ATOM 623 C CA . PRO A 1 90 ? -17.840 9.282 -1.112 1.00 94.31 90 PRO A CA 1
ATOM 624 C C . PRO A 1 90 ? -17.033 10.041 -2.167 1.00 94.31 90 PRO A C 1
ATOM 626 O O . PRO A 1 90 ? -16.394 11.048 -1.866 1.00 94.31 90 PRO A O 1
ATOM 629 N N . GLY A 1 91 ? -17.100 9.577 -3.415 1.00 93.12 91 GLY A N 1
ATOM 630 C CA . GLY A 1 91 ? -16.417 10.221 -4.540 1.00 93.12 91 GLY A CA 1
ATOM 631 C C . GLY A 1 91 ? -14.896 10.052 -4.542 1.00 93.12 91 GLY A C 1
ATOM 632 O O . GLY A 1 91 ? -14.227 10.734 -5.316 1.00 93.12 91 GLY A O 1
ATOM 633 N N . PHE A 1 92 ? -14.344 9.169 -3.703 1.00 94.44 92 PHE A N 1
ATOM 634 C CA . PHE A 1 92 ? -12.931 8.819 -3.771 1.00 94.44 92 PHE A CA 1
ATOM 635 C C . PHE A 1 92 ? -12.592 8.229 -5.145 1.00 94.44 92 PHE A C 1
ATOM 637 O O . PHE A 1 92 ? -13.254 7.305 -5.617 1.00 94.44 92 PHE A O 1
ATOM 644 N N . HIS A 1 93 ? -11.557 8.774 -5.782 1.00 95.19 93 HIS A N 1
ATOM 645 C CA . HIS A 1 93 ? -11.063 8.293 -7.063 1.00 95.19 93 HIS A CA 1
ATOM 646 C C . HIS A 1 93 ? -9.572 8.603 -7.207 1.00 95.19 93 HIS A C 1
ATOM 648 O O . HIS A 1 93 ? -9.134 9.724 -6.939 1.00 95.19 93 HIS A O 1
ATOM 654 N N . LEU A 1 94 ? -8.803 7.613 -7.646 1.00 93.06 94 LEU A N 1
ATOM 655 C CA . LEU A 1 94 ? -7.397 7.728 -7.997 1.00 93.06 94 LEU A CA 1
ATOM 656 C C . LEU A 1 94 ? -7.236 7.654 -9.510 1.00 93.06 94 LEU A C 1
ATOM 658 O O . LEU A 1 94 ? -7.847 6.824 -10.183 1.00 93.06 94 LEU A O 1
ATOM 662 N N . THR A 1 95 ? -6.347 8.494 -10.021 1.00 89.75 95 THR A N 1
ATOM 663 C CA . THR A 1 95 ? -5.793 8.362 -11.365 1.00 89.75 95 THR A CA 1
ATOM 664 C C . THR A 1 95 ? -4.450 7.644 -11.269 1.00 89.75 95 THR A C 1
ATOM 666 O O . THR A 1 95 ? -3.681 7.987 -10.365 1.00 89.75 95 THR A O 1
ATOM 669 N N . PRO A 1 96 ? -4.128 6.712 -12.184 1.00 80.50 96 PRO A N 1
ATOM 670 C CA . PRO A 1 96 ? -2.798 6.118 -12.250 1.00 80.50 96 PRO A CA 1
ATOM 671 C C . PRO A 1 96 ? -1.719 7.198 -12.282 1.00 80.50 96 PRO A C 1
ATOM 673 O O . PRO A 1 96 ? -1.887 8.228 -12.947 1.00 80.50 96 PRO A O 1
ATOM 676 N N . SER A 1 97 ? -0.616 6.967 -11.573 1.00 68.88 97 SER A N 1
ATOM 677 C CA . SER A 1 97 ? 0.559 7.818 -11.714 1.00 68.88 97 SER A CA 1
ATOM 678 C C . SER A 1 97 ? 1.006 7.803 -13.179 1.00 68.88 97 SER A C 1
ATOM 680 O O . SER A 1 97 ? 1.074 6.744 -13.805 1.00 68.88 97 SER A O 1
ATOM 682 N N . GLY A 1 98 ? 1.341 8.972 -13.737 1.00 64.62 98 GLY A N 1
ATOM 683 C CA . GLY A 1 98 ? 2.128 9.019 -14.972 1.00 64.62 98 GLY A CA 1
ATOM 684 C C . GLY A 1 98 ? 3.438 8.245 -14.788 1.00 64.62 98 GLY A C 1
ATOM 685 O O . GLY A 1 98 ? 3.873 8.027 -13.652 1.00 64.62 98 GLY A O 1
ATOM 686 N N . GLU A 1 99 ? 4.060 7.799 -15.883 1.00 56.31 99 GLU A N 1
ATOM 687 C CA . GLU A 1 99 ? 5.320 7.060 -15.779 1.00 56.31 99 GLU A CA 1
ATOM 688 C C . GLU A 1 99 ? 6.357 7.865 -14.977 1.00 56.31 99 GLU A C 1
ATOM 690 O O . GLU A 1 99 ? 6.553 9.049 -15.267 1.00 56.31 99 GLU A O 1
ATOM 695 N N . PRO A 1 100 ? 7.053 7.252 -14.000 1.00 54.25 100 PRO A N 1
ATOM 696 C CA . PRO A 1 100 ? 8.186 7.902 -13.368 1.00 54.25 100 PRO A CA 1
ATOM 697 C C . PRO A 1 100 ? 9.253 8.128 -14.442 1.00 54.25 100 PRO A C 1
ATOM 699 O O . PRO A 1 100 ? 9.833 7.172 -14.967 1.00 54.25 100 PRO A O 1
ATOM 702 N N . THR A 1 101 ? 9.477 9.393 -14.800 1.00 46.88 101 THR A N 1
ATOM 703 C CA . THR A 1 101 ? 10.611 9.817 -15.618 1.00 46.88 101 THR A CA 1
ATOM 704 C C . THR A 1 101 ? 11.863 9.636 -14.776 1.00 46.88 101 THR A C 1
ATOM 706 O O . THR A 1 101 ? 12.064 10.352 -13.796 1.00 46.88 101 THR A O 1
ATOM 709 N N . VAL A 1 102 ? 12.668 8.634 -15.118 1.00 52.38 102 VAL A N 1
ATOM 710 C CA . VAL A 1 102 ? 14.009 8.483 -14.555 1.00 52.38 102 VAL A CA 1
ATOM 711 C C . VAL A 1 102 ? 14.881 9.494 -15.297 1.00 52.38 102 VAL A C 1
ATOM 713 O O . VAL A 1 102 ? 15.163 9.290 -16.477 1.00 52.38 102 VAL A O 1
ATOM 716 N N . GLU A 1 103 ? 15.189 10.618 -14.652 1.00 40.72 103 GLU A N 1
ATOM 717 C CA . GLU A 1 103 ? 16.203 11.573 -15.126 1.00 40.72 103 GLU A CA 1
ATOM 718 C C . GLU A 1 103 ? 17.607 11.108 -14.721 1.00 40.72 103 GLU A C 1
ATOM 720 O O . GLU A 1 103 ? 17.752 10.597 -13.582 1.00 40.72 103 GLU A O 1
#